Protein AF-A0AA85EXC4-F1 (afdb_monomer)

Solvent-accessible surface area (backbone atoms only — not comparable to full-atom values): 4809 Å² total; per-residue (Å²): 133,75,59,71,67,42,50,74,68,60,69,65,67,63,54,81,88,43,90,44,40,62,35,53,53,47,34,54,58,38,22,71,74,47,81,61,39,59,80,82,30,47,67,42,47,50,53,30,51,55,38,38,64,74,42,66,88,55,94,46,81,89,44,70,66,43,68,62,53,52,56,51,54,59,50,59,66,68,72,114

Foldseek 3Di:
DDDVVVVVVPVPCCPVPQPLSVLVVVQVVQCVVVVNPSVSCVVSVVVSVVSCVVVVVDDDPSNPVVVVVVVVVVVVVVPD

Nearest PDB structures (foldseek):
  1ei0-assembly1_A  TM=9.768E-01  e=8.139E-01  unclassified
  1hp8-assembly1_A  TM=7.902E-01  e=8.662E-01  Homo sapiens

S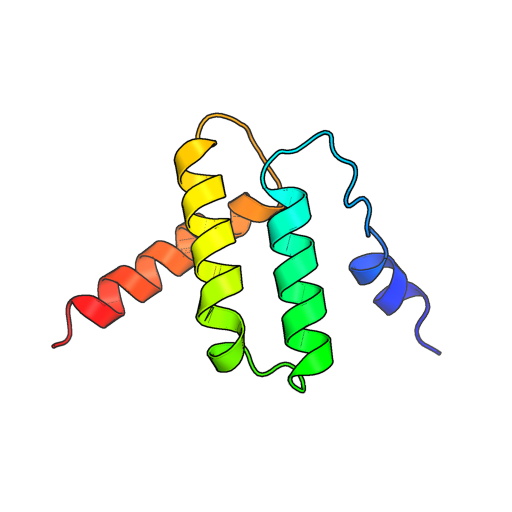tructure (mmCIF, N/CA/C/O backbone):
data_AF-A0AA85EXC4-F1
#
_entry.id   AF-A0AA85EXC4-F1
#
loop_
_atom_site.group_PDB
_atom_site.id
_atom_site.type_symbol
_atom_site.label_atom_id
_atom_site.label_alt_id
_atom_site.label_comp_id
_atom_site.label_asym_id
_atom_site.label_entity_id
_atom_site.label_seq_id
_atom_site.pdbx_PDB_ins_code
_atom_site.Cartn_x
_atom_site.Cartn_y
_atom_site.Cartn_z
_atom_site.occupancy
_atom_site.B_iso_or_equiv
_atom_site.auth_seq_id
_atom_site.auth_comp_id
_atom_site.auth_asym_id
_atom_site.auth_atom_id
_atom_site.pdbx_PDB_model_num
ATOM 1 N N . MET A 1 1 ? -20.367 -15.047 -10.711 1.00 38.84 1 MET A N 1
ATOM 2 C CA . MET A 1 1 ? -19.409 -15.582 -9.725 1.00 38.84 1 MET A CA 1
ATOM 3 C C . MET A 1 1 ? -18.045 -15.013 -10.100 1.00 38.84 1 MET A C 1
ATOM 5 O O . MET A 1 1 ? -17.400 -15.537 -10.984 1.00 38.84 1 MET A O 1
ATOM 9 N N . THR A 1 2 ? -17.760 -13.810 -9.588 1.00 42.12 2 THR A N 1
ATOM 10 C CA . THR A 1 2 ? -16.426 -13.230 -9.309 1.00 42.12 2 THR A CA 1
ATOM 11 C C . THR A 1 2 ? -15.228 -13.553 -10.224 1.00 42.12 2 THR A C 1
ATOM 13 O O . THR A 1 2 ? -14.196 -13.949 -9.700 1.00 42.12 2 THR A O 1
ATOM 16 N N . ASP A 1 3 ? -15.301 -13.317 -11.537 1.00 42.25 3 ASP A N 1
ATOM 17 C CA . ASP A 1 3 ? -14.118 -13.469 -12.416 1.00 42.25 3 ASP A CA 1
ATOM 18 C C . ASP A 1 3 ? -13.476 -12.117 -12.806 1.00 42.25 3 ASP A C 1
ATOM 20 O O . ASP A 1 3 ? -12.262 -11.971 -12.749 1.00 42.25 3 ASP A O 1
ATOM 24 N N . GLU A 1 4 ? -14.258 -11.051 -13.037 1.00 43.41 4 GLU A N 1
ATOM 25 C CA . GLU A 1 4 ? -13.700 -9.696 -13.265 1.00 43.41 4 GLU A CA 1
ATOM 26 C C . GLU A 1 4 ? -13.208 -9.008 -11.984 1.00 43.41 4 GLU A C 1
ATOM 28 O O . GLU A 1 4 ? -12.244 -8.244 -12.008 1.00 43.41 4 GLU A O 1
ATOM 33 N N . PHE A 1 5 ? -13.824 -9.310 -10.838 1.00 44.31 5 PHE A N 1
ATOM 34 C CA . PHE A 1 5 ? -13.341 -8.807 -9.549 1.00 44.31 5 PHE A CA 1
ATOM 35 C C . PHE A 1 5 ? -12.016 -9.478 -9.167 1.00 44.31 5 PHE A C 1
ATOM 37 O O . PHE A 1 5 ? -11.154 -8.840 -8.578 1.00 44.31 5 PHE A O 1
ATOM 44 N N . LEU A 1 6 ? -11.814 -10.742 -9.555 1.00 43.16 6 LEU A N 1
ATOM 45 C CA . LEU A 1 6 ? -10.528 -11.413 -9.397 1.00 43.16 6 LEU A CA 1
ATOM 46 C C . LEU A 1 6 ? -9.512 -10.978 -10.449 1.00 43.16 6 LEU A C 1
ATOM 48 O O . LEU A 1 6 ? -8.337 -11.052 -10.149 1.00 43.16 6 LEU A O 1
ATOM 52 N N . PHE A 1 7 ? -9.894 -10.461 -11.616 1.00 43.78 7 PHE A N 1
ATOM 53 C CA . PHE A 1 7 ? -8.917 -9.951 -12.585 1.00 43.78 7 PHE A CA 1
ATOM 54 C C . PHE A 1 7 ? -8.194 -8.689 -12.080 1.00 43.78 7 PHE A C 1
ATOM 56 O O . PHE A 1 7 ? -6.980 -8.573 -12.222 1.00 43.78 7 PHE A O 1
ATOM 63 N N . PHE A 1 8 ? -8.898 -7.792 -11.377 1.00 40.19 8 PHE A N 1
ATOM 64 C CA . PHE A 1 8 ? -8.273 -6.602 -10.778 1.00 40.19 8 PHE A CA 1
ATOM 65 C C . PHE A 1 8 ? -7.383 -6.926 -9.562 1.00 40.19 8 PHE A C 1
ATOM 67 O O . PHE A 1 8 ? -6.410 -6.222 -9.302 1.00 40.19 8 PHE A O 1
ATOM 74 N N . PHE A 1 9 ? -7.686 -8.007 -8.830 1.00 41.78 9 PHE A N 1
ATOM 75 C CA . PHE A 1 9 ? -6.876 -8.487 -7.696 1.00 41.78 9 PHE A CA 1
ATOM 76 C C . PHE A 1 9 ? -5.828 -9.555 -8.090 1.00 41.78 9 PHE A C 1
ATOM 78 O O . PHE A 1 9 ? -4.870 -9.784 -7.351 1.00 41.78 9 PHE A O 1
ATOM 85 N N . SER A 1 10 ? -5.973 -10.184 -9.262 1.00 41.59 10 SER A N 1
ATOM 86 C CA . SER A 1 10 ? -5.085 -11.208 -9.832 1.00 41.59 10 SER A CA 1
ATOM 87 C C . SER A 1 10 ? -4.162 -10.667 -10.925 1.00 41.59 10 SER A C 1
ATOM 89 O O . SER A 1 10 ? -3.414 -11.453 -11.507 1.00 41.59 10 SER A O 1
ATOM 91 N N . ASP A 1 11 ? -4.035 -9.347 -11.097 1.00 46.62 11 ASP A N 1
ATOM 92 C CA . ASP A 1 11 ? -2.765 -8.764 -11.564 1.00 46.62 11 ASP A CA 1
ATOM 93 C C . ASP A 1 11 ? -1.729 -8.764 -10.417 1.00 46.62 11 ASP A C 1
ATOM 95 O O . ASP A 1 11 ? -1.021 -7.804 -10.106 1.00 46.62 11 ASP A O 1
ATOM 99 N N . SER A 1 12 ? -1.638 -9.941 -9.787 1.00 49.44 12 SER A N 1
ATOM 100 C CA . SER A 1 12 ? -0.565 -10.469 -8.957 1.00 49.44 12 SER A CA 1
ATOM 101 C C . SER A 1 12 ? 0.707 -10.659 -9.773 1.00 49.44 12 SER A C 1
ATOM 103 O O . SER A 1 12 ? 1.493 -11.574 -9.522 1.00 49.44 12 SER A O 1
ATOM 105 N N . THR A 1 13 ? 0.995 -9.759 -10.708 1.00 45.06 13 THR A N 1
ATOM 106 C CA . THR A 1 13 ? 2.353 -9.610 -11.182 1.00 45.06 13 THR A CA 1
ATOM 107 C C . THR A 1 13 ? 3.177 -9.020 -10.046 1.00 45.06 13 THR A C 1
ATOM 109 O O . THR A 1 13 ? 3.801 -8.000 -10.242 1.00 45.06 13 THR A O 1
ATOM 112 N N . CYS A 1 14 ? 3.327 -9.658 -8.877 1.00 49.16 14 CYS A N 1
ATOM 113 C CA . CYS A 1 14 ? 4.471 -9.434 -7.979 1.00 49.16 14 CYS A CA 1
ATOM 114 C C . CYS A 1 14 ? 5.800 -9.811 -8.695 1.00 49.16 14 CYS A C 1
ATOM 116 O O . CYS A 1 14 ? 6.715 -10.342 -8.077 1.00 49.16 14 CYS A O 1
ATOM 118 N N . SER A 1 15 ? 5.888 -9.601 -10.015 1.00 47.72 15 SER A N 1
ATOM 119 C C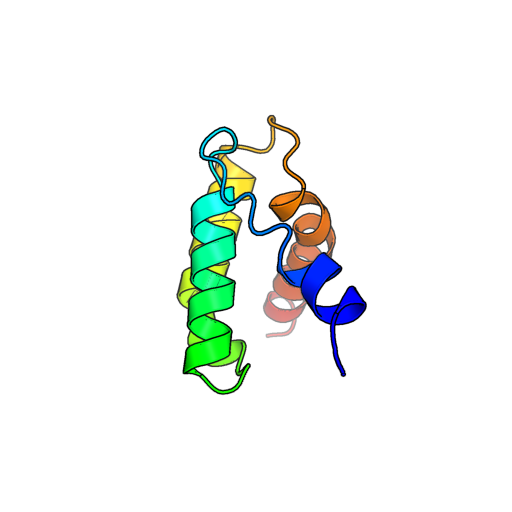A . SER A 1 15 ? 7.057 -9.620 -10.858 1.00 47.72 15 SER A CA 1
ATOM 120 C C . SER A 1 15 ? 8.098 -8.718 -10.226 1.00 47.72 15 SER A C 1
ATOM 122 O O . SER A 1 15 ? 7.852 -7.551 -9.905 1.00 47.72 15 SER A O 1
ATOM 124 N N . MET A 1 16 ? 9.253 -9.333 -10.017 1.00 51.19 16 MET A N 1
ATOM 125 C CA . MET A 1 16 ? 10.397 -8.856 -9.247 1.00 51.19 16 MET A CA 1
ATOM 126 C C . MET A 1 16 ? 11.106 -7.643 -9.866 1.00 51.19 16 MET A C 1
ATOM 128 O O . MET A 1 16 ? 12.131 -7.212 -9.347 1.00 51.19 16 MET A O 1
ATOM 132 N N . ASP A 1 17 ? 10.573 -7.077 -10.948 1.00 64.44 17 ASP A N 1
ATOM 133 C CA . ASP A 1 17 ? 11.193 -5.972 -11.680 1.00 64.44 17 ASP A CA 1
ATOM 134 C C . ASP A 1 17 ? 11.074 -4.627 -10.944 1.00 64.44 17 ASP A C 1
ATOM 136 O O . ASP A 1 17 ? 11.831 -3.698 -11.221 1.00 64.44 17 ASP A O 1
ATOM 140 N N . LEU A 1 18 ? 10.149 -4.512 -9.978 1.00 73.44 18 LEU A N 1
ATOM 141 C CA . LEU A 1 18 ? 9.957 -3.303 -9.172 1.00 73.44 18 LEU A CA 1
ATOM 142 C C . LEU A 1 18 ? 10.263 -3.563 -7.688 1.00 73.44 18 LEU A C 1
ATOM 144 O O . LEU A 1 18 ? 9.663 -4.455 -7.081 1.00 73.44 18 LEU A O 1
ATOM 148 N N .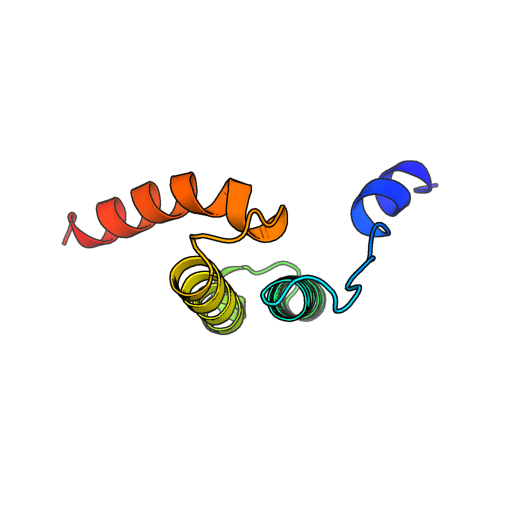 PRO A 1 19 ? 11.133 -2.755 -7.055 1.00 80.81 19 PRO A N 1
ATOM 149 C CA . PRO A 1 19 ? 11.682 -3.071 -5.738 1.00 80.81 19 PRO A CA 1
ATOM 150 C C . PRO A 1 19 ? 10.651 -3.020 -4.600 1.00 80.81 19 PRO A C 1
ATOM 152 O O . PRO A 1 19 ? 10.836 -3.706 -3.595 1.00 80.81 19 PRO A O 1
ATOM 155 N N . CYS A 1 20 ? 9.552 -2.264 -4.737 1.00 84.88 20 CYS A N 1
ATOM 156 C CA . CYS A 1 20 ? 8.532 -2.144 -3.683 1.00 84.88 20 CYS A CA 1
ATOM 157 C C . CYS A 1 20 ? 7.317 -3.054 -3.873 1.00 84.88 20 CYS A C 1
ATOM 159 O O . CYS A 1 20 ? 6.523 -3.235 -2.949 1.00 84.88 20 CYS A O 1
ATOM 161 N N . LYS A 1 21 ? 7.203 -3.717 -5.026 1.00 80.00 21 LYS A N 1
ATOM 162 C CA . LYS A 1 21 ? 6.120 -4.660 -5.311 1.00 80.00 21 LYS A CA 1
ATOM 163 C C . LYS A 1 21 ? 6.013 -5.831 -4.318 1.00 80.00 21 LYS A C 1
ATOM 165 O O . LYS A 1 21 ? 4.901 -6.088 -3.854 1.00 80.00 21 LYS A O 1
ATOM 170 N N . PRO A 1 22 ? 7.105 -6.502 -3.886 1.00 84.12 22 PRO A N 1
ATOM 171 C CA . PRO A 1 22 ? 6.995 -7.586 -2.902 1.00 84.12 22 PRO A CA 1
ATOM 172 C C . PRO A 1 22 ? 6.470 -7.119 -1.536 1.00 84.12 22 PRO A C 1
ATOM 174 O O . PRO A 1 22 ? 5.860 -7.904 -0.810 1.00 84.12 22 PRO A O 1
ATOM 177 N N . LEU A 1 23 ? 6.670 -5.848 -1.173 1.00 86.12 23 LEU A N 1
ATOM 178 C CA . LEU A 1 23 ? 6.139 -5.279 0.069 1.00 86.12 23 LEU A CA 1
ATOM 179 C C . LEU A 1 23 ? 4.632 -5.032 -0.034 1.00 86.12 23 LEU A C 1
ATOM 181 O O . LEU A 1 23 ? 3.899 -5.367 0.894 1.00 86.12 23 LEU A O 1
ATOM 185 N N . ALA A 1 24 ? 4.152 -4.563 -1.187 1.00 83.81 24 ALA A N 1
ATOM 186 C CA . ALA A 1 24 ? 2.720 -4.425 -1.443 1.00 83.81 24 ALA A CA 1
ATOM 187 C C . ALA A 1 24 ? 1.998 -5.784 -1.349 1.00 83.81 24 ALA A C 1
ATOM 189 O O . ALA A 1 24 ? 0.946 -5.896 -0.719 1.00 83.81 24 ALA A O 1
ATOM 190 N N . CYS A 1 25 ? 2.609 -6.851 -1.875 1.00 84.12 25 CYS A N 1
ATOM 191 C CA . CYS A 1 25 ? 2.052 -8.204 -1.783 1.00 84.12 25 CYS A CA 1
ATOM 192 C C . CYS A 1 25 ? 2.037 -8.743 -0.334 1.00 84.12 25 CYS A C 1
ATOM 194 O O . CYS A 1 25 ? 1.119 -9.473 0.056 1.00 84.12 25 CYS A O 1
ATOM 196 N N . LYS A 1 26 ? 2.998 -8.336 0.511 1.00 86.31 26 LYS A N 1
ATOM 197 C CA . LYS A 1 26 ? 2.969 -8.638 1.955 1.00 86.31 26 LYS A CA 1
ATOM 198 C C . LYS A 1 26 ? 1.807 -7.953 2.672 1.00 86.31 26 LYS A C 1
ATOM 200 O O . LYS A 1 26 ? 1.217 -8.581 3.548 1.00 86.31 26 LYS A O 1
ATOM 205 N N . ILE A 1 27 ? 1.453 -6.724 2.293 1.00 86.12 27 ILE A N 1
ATOM 206 C CA . ILE A 1 27 ? 0.285 -6.023 2.849 1.00 86.12 27 ILE A CA 1
ATOM 207 C C . ILE A 1 27 ? -0.994 -6.769 2.477 1.00 86.12 27 ILE A C 1
ATOM 209 O O . ILE A 1 27 ? -1.777 -7.078 3.366 1.00 86.12 27 ILE A O 1
ATOM 213 N N . GLN A 1 28 ? -1.167 -7.154 1.209 1.00 82.88 28 GLN A N 1
ATOM 214 C CA . GLN A 1 28 ? -2.324 -7.955 0.781 1.00 82.88 28 GLN A CA 1
ATOM 215 C C . GLN A 1 28 ? -2.437 -9.264 1.575 1.00 82.88 28 GLN A C 1
ATOM 217 O O . GLN A 1 28 ? -3.489 -9.587 2.122 1.00 82.88 28 GLN A O 1
ATOM 222 N N . SER A 1 29 ? -1.318 -9.969 1.750 1.00 87.25 29 SER A N 1
ATOM 223 C CA . SER A 1 29 ? -1.271 -11.187 2.570 1.00 87.25 29 SER A CA 1
ATOM 224 C C . SER A 1 29 ? -1.556 -10.924 4.054 1.00 87.25 29 SER A C 1
ATOM 226 O O . SER A 1 29 ? -2.044 -11.801 4.765 1.00 87.25 29 SER A O 1
ATOM 228 N N . CYS A 1 30 ? -1.196 -9.748 4.566 1.00 87.88 30 CYS A N 1
ATOM 229 C CA . CYS A 1 30 ? -1.510 -9.344 5.929 1.00 87.88 30 CYS A CA 1
ATOM 230 C C . CYS A 1 30 ? -3.005 -9.054 6.083 1.00 87.88 30 CYS A C 1
ATOM 232 O O . CYS A 1 30 ? -3.612 -9.573 7.014 1.00 87.88 30 CYS A O 1
ATOM 234 N N . LEU A 1 31 ? -3.602 -8.313 5.149 1.00 86.50 31 LEU A N 1
ATOM 235 C CA . LEU A 1 31 ? -5.023 -7.976 5.161 1.00 86.50 31 LEU A CA 1
ATOM 236 C C . LEU A 1 31 ? -5.884 -9.236 5.108 1.00 86.50 31 LEU A C 1
ATOM 238 O O . LEU A 1 31 ? -6.729 -9.419 5.974 1.00 86.50 31 LEU A O 1
ATOM 242 N N . ILE A 1 32 ? -5.602 -10.157 4.182 1.00 88.94 32 ILE A N 1
ATOM 243 C CA . ILE A 1 32 ? -6.341 -11.427 4.069 1.00 88.94 32 ILE A CA 1
ATOM 244 C C . ILE A 1 32 ? -6.286 -12.229 5.379 1.00 88.94 32 ILE A C 1
ATOM 246 O O . ILE A 1 32 ? -7.273 -12.839 5.774 1.00 88.94 32 ILE A O 1
ATOM 250 N N . ARG A 1 33 ? -5.144 -12.223 6.078 1.00 91.31 33 ARG A N 1
ATOM 251 C CA . ARG A 1 33 ? -4.973 -12.950 7.350 1.00 91.31 33 ARG A CA 1
ATOM 252 C C . ARG A 1 33 ? -5.583 -12.252 8.563 1.00 91.31 33 ARG A C 1
ATOM 254 O O . ARG A 1 33 ? -5.718 -12.891 9.599 1.00 91.31 33 ARG A O 1
ATOM 261 N N . ASN A 1 34 ? -5.886 -10.964 8.460 1.00 88.06 34 ASN A N 1
ATOM 262 C CA . ASN A 1 34 ? -6.387 -10.142 9.557 1.00 88.06 34 ASN A CA 1
ATOM 263 C C . ASN A 1 34 ? -7.799 -9.616 9.269 1.00 88.06 34 ASN A C 1
ATOM 265 O O . ASN A 1 34 ? -8.134 -8.530 9.727 1.00 88.06 34 ASN A O 1
ATOM 269 N N . ASP A 1 35 ? -8.602 -10.337 8.481 1.00 89.81 35 ASP A N 1
ATOM 270 C CA . ASP A 1 35 ? -9.979 -9.940 8.144 1.00 89.81 35 ASP A CA 1
ATOM 271 C C . ASP A 1 35 ? -10.075 -8.515 7.567 1.00 89.81 35 ASP A C 1
ATOM 273 O O . ASP A 1 35 ? -11.012 -7.767 7.832 1.00 89.81 35 ASP A O 1
ATOM 277 N N . PHE A 1 36 ? -9.080 -8.133 6.763 1.00 84.81 36 PHE A N 1
ATOM 278 C CA . PHE A 1 36 ? -8.929 -6.810 6.152 1.00 84.81 36 PHE A CA 1
ATOM 279 C C . PHE A 1 36 ? -8.738 -5.654 7.154 1.00 84.81 36 PHE A C 1
ATOM 281 O O . PHE A 1 36 ? -8.877 -4.486 6.790 1.00 84.81 36 PHE A O 1
ATOM 288 N N . ASP A 1 37 ? -8.337 -5.953 8.393 1.00 83.44 37 ASP A N 1
ATOM 289 C CA . ASP A 1 37 ? -7.966 -4.954 9.396 1.00 83.44 37 ASP A CA 1
ATOM 290 C C . ASP A 1 37 ? -6.595 -4.332 9.081 1.00 83.44 37 ASP A C 1
ATOM 292 O O . ASP A 1 37 ? -5.525 -4.873 9.383 1.00 83.44 37 ASP A O 1
ATOM 296 N N . VAL A 1 38 ? -6.638 -3.146 8.475 1.00 78.12 38 VAL A N 1
ATOM 297 C CA . VAL A 1 38 ? -5.461 -2.360 8.079 1.00 78.12 38 VAL A CA 1
ATOM 298 C C . VAL A 1 38 ? -4.598 -1.973 9.285 1.00 78.12 38 VAL A C 1
ATOM 300 O O . VAL A 1 38 ? -3.373 -1.906 9.162 1.00 78.12 38 VAL A O 1
ATOM 303 N N . THR A 1 39 ? -5.194 -1.775 10.466 1.00 86.12 39 THR A N 1
ATOM 304 C CA . THR A 1 39 ? -4.465 -1.330 11.668 1.00 86.12 39 THR A CA 1
ATOM 305 C C . THR A 1 39 ? -3.444 -2.369 12.133 1.00 86.12 39 THR A C 1
ATOM 307 O O . THR A 1 39 ? -2.357 -2.026 12.608 1.00 86.12 39 THR A O 1
ATOM 310 N N . ARG A 1 40 ? -3.732 -3.652 11.894 1.00 85.44 40 ARG A N 1
ATOM 311 C CA . ARG A 1 40 ? -2.836 -4.777 12.198 1.00 85.44 40 ARG A CA 1
ATOM 312 C C . ARG A 1 40 ? -1.694 -4.929 11.201 1.00 85.44 40 ARG A C 1
ATOM 314 O O . ARG A 1 40 ? -0.689 -5.557 11.521 1.00 85.44 40 ARG A O 1
ATOM 321 N N . CYS A 1 41 ? -1.825 -4.322 10.025 1.00 87.88 41 CYS A N 1
ATOM 322 C CA . CYS A 1 41 ? -0.847 -4.368 8.941 1.00 87.88 41 CYS A CA 1
ATOM 323 C C . CYS A 1 41 ? 0.016 -3.105 8.856 1.00 87.88 41 CYS A C 1
ATOM 325 O O . CYS A 1 41 ? 0.749 -2.918 7.884 1.00 87.88 41 CYS A O 1
ATOM 327 N N . THR A 1 42 ? -0.039 -2.246 9.880 1.00 86.00 42 THR A N 1
ATOM 328 C CA . THR A 1 42 ? 0.720 -0.988 9.950 1.00 86.00 42 THR A CA 1
ATOM 329 C C . THR A 1 42 ? 2.211 -1.198 9.684 1.00 86.00 42 THR A C 1
ATOM 331 O O . THR A 1 42 ? 2.833 -0.397 8.999 1.00 86.00 42 THR A O 1
ATOM 334 N N . ARG A 1 43 ? 2.802 -2.304 10.151 1.00 87.69 43 ARG A N 1
ATOM 335 C CA . ARG A 1 43 ? 4.231 -2.587 9.951 1.00 87.69 43 ARG A CA 1
ATOM 336 C C . ARG A 1 43 ? 4.579 -2.853 8.483 1.00 87.69 43 ARG A C 1
ATOM 338 O O . ARG A 1 43 ? 5.571 -2.335 7.967 1.00 87.69 43 ARG A O 1
ATOM 345 N N . GLU A 1 44 ? 3.786 -3.682 7.815 1.00 88.50 44 GLU A N 1
ATOM 346 C CA . GLU A 1 44 ? 3.940 -4.013 6.399 1.00 88.50 44 GLU A CA 1
ATOM 347 C C . GLU A 1 44 ? 3.695 -2.773 5.534 1.00 88.50 44 GLU A C 1
ATOM 349 O O . GLU A 1 44 ? 4.425 -2.546 4.568 1.00 88.50 44 GLU A O 1
ATOM 354 N N . ILE A 1 45 ? 2.729 -1.943 5.937 1.00 84.31 45 ILE A N 1
ATOM 355 C CA . ILE A 1 45 ? 2.448 -0.642 5.334 1.00 84.31 45 ILE A CA 1
ATOM 356 C C . ILE A 1 45 ? 3.672 0.260 5.451 1.00 84.31 45 ILE A C 1
ATOM 358 O O . ILE A 1 45 ? 4.204 0.638 4.414 1.00 84.31 45 ILE A O 1
ATOM 362 N N . THR A 1 46 ? 4.193 0.510 6.658 1.00 86.69 46 THR A N 1
ATOM 363 C CA . THR A 1 46 ? 5.408 1.317 6.883 1.00 86.69 46 THR A CA 1
ATOM 364 C C . THR A 1 46 ? 6.582 0.842 6.035 1.00 86.69 46 THR A C 1
ATOM 366 O O . THR A 1 46 ? 7.259 1.653 5.407 1.00 86.69 46 THR A O 1
ATOM 369 N N . SER A 1 47 ? 6.772 -0.474 5.927 1.00 88.25 47 SER A N 1
ATOM 370 C CA . SER A 1 47 ? 7.833 -1.048 5.091 1.00 88.25 47 SER A CA 1
ATOM 371 C C . SER A 1 47 ? 7.674 -0.658 3.614 1.00 88.25 47 SER A C 1
ATOM 373 O O . SER A 1 47 ? 8.657 -0.334 2.945 1.00 88.25 47 SER A O 1
ATOM 375 N N . LEU A 1 48 ? 6.441 -0.665 3.089 1.00 85.69 48 LEU A N 1
ATOM 376 C CA . LEU A 1 48 ? 6.155 -0.208 1.728 1.00 85.69 48 LEU A CA 1
ATOM 377 C C . LEU A 1 48 ? 6.446 1.291 1.566 1.00 85.69 48 LEU A C 1
ATOM 379 O O . LEU A 1 48 ? 7.047 1.668 0.560 1.00 85.69 48 LEU A O 1
ATOM 383 N N . ILE A 1 49 ? 6.100 2.123 2.557 1.00 84.19 49 ILE A N 1
ATOM 384 C CA . ILE A 1 49 ? 6.401 3.569 2.553 1.00 84.19 49 ILE A CA 1
ATOM 385 C C . ILE A 1 49 ? 7.892 3.807 2.404 1.00 84.19 49 ILE A C 1
ATOM 387 O O . ILE A 1 49 ? 8.322 4.561 1.534 1.00 84.19 49 ILE A O 1
ATOM 391 N N . GLU A 1 50 ? 8.681 3.170 3.264 1.00 86.94 50 GLU A N 1
ATOM 392 C CA . GLU A 1 50 ? 10.131 3.325 3.287 1.00 86.94 50 GLU A CA 1
ATOM 393 C C . GLU A 1 50 ? 10.734 2.916 1.946 1.00 86.94 50 GLU A C 1
ATOM 395 O O . GLU A 1 50 ? 11.632 3.581 1.425 1.00 86.94 50 GLU A O 1
ATOM 400 N N . CYS A 1 51 ? 10.193 1.863 1.333 1.00 88.38 51 CYS A N 1
ATOM 401 C CA . CYS A 1 51 ? 10.597 1.472 -0.003 1.00 88.38 51 CYS A CA 1
ATOM 402 C C . CYS A 1 51 ? 10.243 2.535 -1.049 1.00 88.38 51 CYS A C 1
ATOM 404 O O . CYS A 1 51 ? 11.112 2.930 -1.828 1.00 88.38 51 CYS A O 1
ATOM 406 N N . CYS A 1 52 ? 9.010 3.044 -1.055 1.00 85.50 52 CYS A N 1
ATOM 407 C CA . CYS A 1 52 ? 8.596 4.090 -1.989 1.00 85.50 52 CYS A CA 1
ATOM 408 C C . CYS A 1 52 ? 9.429 5.371 -1.816 1.00 85.50 52 CYS A C 1
ATOM 410 O O . CYS A 1 52 ? 9.822 5.987 -2.803 1.00 85.50 52 CYS A O 1
ATOM 412 N N . GLN A 1 53 ? 9.795 5.735 -0.584 1.00 84.81 53 GLN A N 1
ATOM 413 C CA . GLN A 1 53 ? 10.693 6.859 -0.308 1.00 84.81 53 GLN A CA 1
ATOM 414 C C . GLN A 1 53 ? 12.110 6.604 -0.835 1.00 84.81 53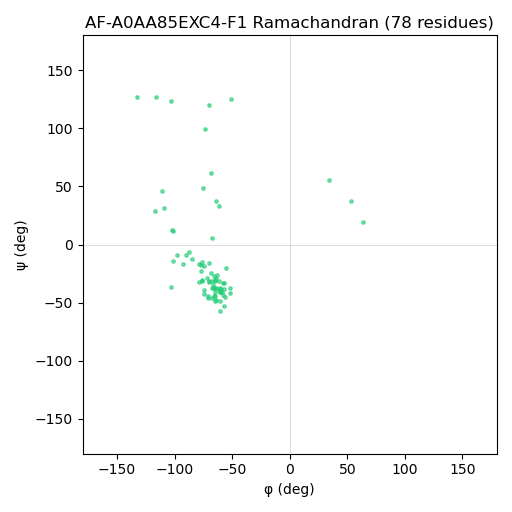 GLN A C 1
ATOM 416 O O . GLN A 1 53 ? 12.702 7.475 -1.480 1.00 84.81 53 GLN A O 1
ATOM 421 N N . LYS A 1 54 ? 12.646 5.400 -0.608 1.00 87.62 54 LYS A N 1
ATOM 422 C CA . LYS A 1 54 ? 13.974 4.991 -1.084 1.00 87.62 54 LYS A CA 1
ATOM 423 C C . LYS A 1 54 ? 14.060 4.986 -2.611 1.00 87.62 54 LYS A C 1
ATOM 425 O O . LYS A 1 54 ? 15.070 5.401 -3.177 1.00 87.62 54 LYS A O 1
ATOM 430 N N . PHE A 1 55 ? 12.990 4.567 -3.279 1.00 86.25 55 PHE A N 1
ATOM 431 C CA . PHE A 1 55 ? 12.908 4.461 -4.734 1.00 86.25 55 PHE A CA 1
ATOM 432 C C . PHE A 1 55 ? 11.998 5.519 -5.365 1.00 86.25 55 PHE A C 1
ATOM 434 O O . PHE A 1 55 ? 11.451 5.288 -6.437 1.00 86.25 55 PHE A O 1
ATOM 441 N N . ARG A 1 56 ? 11.906 6.713 -4.762 1.00 80.31 56 ARG A N 1
ATOM 442 C CA . ARG A 1 56 ? 11.081 7.840 -5.251 1.00 80.31 56 ARG A CA 1
ATOM 443 C C . ARG A 1 56 ? 11.354 8.275 -6.696 1.00 80.31 56 ARG A C 1
ATOM 445 O O . ARG A 1 56 ? 10.558 8.979 -7.297 1.00 80.31 56 ARG A O 1
ATOM 452 N N . HIS A 1 57 ? 12.522 7.922 -7.226 1.00 80.75 57 HIS A N 1
ATOM 453 C CA . HIS A 1 57 ? 12.967 8.244 -8.582 1.00 80.75 57 HIS A CA 1
ATOM 454 C C . HIS A 1 57 ? 12.561 7.174 -9.609 1.00 80.75 57 HIS A C 1
ATOM 456 O O . HIS A 1 57 ? 12.726 7.382 -10.807 1.00 80.75 57 HIS A O 1
ATOM 462 N N . ILE A 1 58 ? 12.045 6.032 -9.151 1.00 81.25 58 ILE A N 1
ATOM 463 C CA . ILE A 1 58 ? 11.539 4.948 -9.986 1.00 81.25 58 ILE A CA 1
ATOM 464 C C . ILE A 1 58 ? 10.020 5.033 -9.942 1.00 81.25 58 ILE A C 1
ATOM 466 O O . ILE A 1 58 ? 9.427 4.972 -8.868 1.00 81.25 58 ILE A O 1
ATOM 470 N N . LYS A 1 59 ? 9.377 5.156 -11.104 1.00 74.19 59 LYS A N 1
ATOM 471 C CA . LYS A 1 59 ? 7.917 5.129 -11.175 1.00 74.19 59 LYS A CA 1
ATOM 472 C C . LYS A 1 59 ? 7.425 3.710 -10.880 1.00 74.19 59 LYS A C 1
ATOM 474 O O . LYS A 1 59 ? 7.793 2.776 -11.588 1.00 74.19 59 LYS A O 1
ATOM 479 N N . GLN A 1 60 ? 6.620 3.550 -9.830 1.00 75.50 60 GLN A N 1
ATOM 480 C CA . GLN A 1 60 ? 6.066 2.257 -9.421 1.00 75.50 60 GLN A CA 1
ATOM 481 C C . GLN A 1 60 ? 4.567 2.403 -9.150 1.00 75.50 60 GLN A C 1
ATOM 483 O O . GLN A 1 60 ? 4.210 3.212 -8.292 1.00 75.50 60 GLN A O 1
ATOM 488 N N . PRO A 1 61 ? 3.698 1.580 -9.763 1.00 76.50 61 PRO A N 1
ATOM 489 C CA . PRO A 1 61 ? 2.249 1.674 -9.568 1.00 76.50 61 PRO A CA 1
ATOM 490 C C . PRO A 1 61 ? 1.816 1.555 -8.100 1.00 76.50 61 PRO A C 1
ATOM 492 O O . PRO A 1 61 ? 0.880 2.217 -7.668 1.00 76.50 61 PRO A O 1
ATOM 495 N N . CYS A 1 62 ? 2.531 0.758 -7.295 1.00 76.00 62 CYS A N 1
ATOM 496 C CA . CYS A 1 62 ? 2.244 0.591 -5.866 1.00 76.00 62 CYS A CA 1
ATOM 497 C C . CYS A 1 62 ? 2.566 1.828 -5.011 1.00 76.00 62 CYS A C 1
ATOM 499 O O . CYS A 1 62 ? 2.122 1.900 -3.870 1.00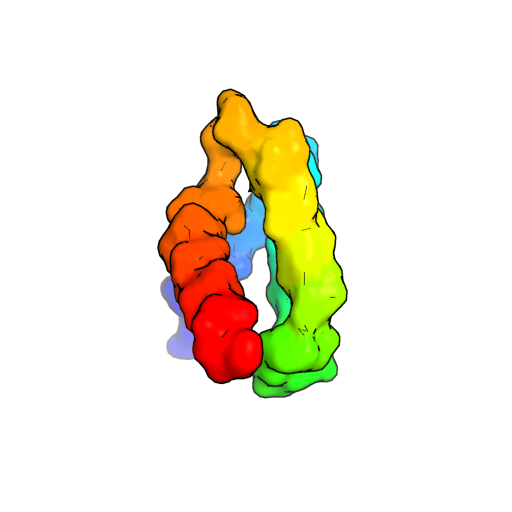 76.00 62 CYS A O 1
ATOM 501 N N . CYS A 1 63 ? 3.343 2.775 -5.541 1.00 77.38 63 CYS A N 1
ATOM 502 C CA . CYS A 1 63 ? 3.723 4.007 -4.854 1.00 77.38 63 CYS A CA 1
ATOM 503 C C . CYS A 1 63 ? 2.905 5.221 -5.324 1.00 77.38 63 CYS A C 1
ATOM 505 O O . CYS A 1 63 ? 2.892 6.230 -4.630 1.00 77.38 63 CYS A O 1
ATOM 507 N N . GLU A 1 64 ? 2.184 5.124 -6.450 1.00 71.88 64 GLU A N 1
ATOM 508 C CA . GLU A 1 64 ? 1.409 6.240 -7.028 1.00 71.88 64 GLU A CA 1
ATOM 509 C C . GLU A 1 64 ? 0.233 6.682 -6.136 1.00 71.88 64 GLU A C 1
ATOM 511 O O . GLU A 1 64 ? -0.147 7.848 -6.148 1.00 71.88 64 GLU A O 1
ATOM 516 N N . GLY A 1 65 ? -0.313 5.782 -5.311 1.00 65.25 65 GLY A N 1
ATOM 517 C CA . GLY A 1 65 ? -1.354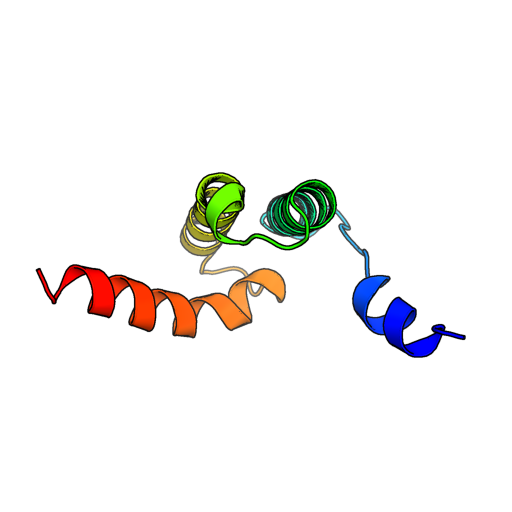 6.121 -4.331 1.00 65.25 65 GLY A CA 1
ATOM 518 C C . GLY A 1 65 ? -0.825 6.660 -2.997 1.00 65.25 65 GLY A C 1
ATOM 519 O O . GLY A 1 65 ? -1.602 7.179 -2.196 1.00 65.25 65 GLY A O 1
ATOM 520 N N . TRP A 1 66 ? 0.481 6.535 -2.733 1.00 61.84 66 TRP A N 1
ATOM 521 C CA . TRP A 1 66 ? 1.047 6.820 -1.413 1.00 61.84 66 TRP A CA 1
ATOM 522 C C . TRP A 1 66 ? 1.178 8.321 -1.122 1.00 61.84 66 TRP A C 1
ATOM 524 O O . TRP A 1 66 ? 1.036 8.742 0.029 1.00 61.84 66 TRP A O 1
ATOM 534 N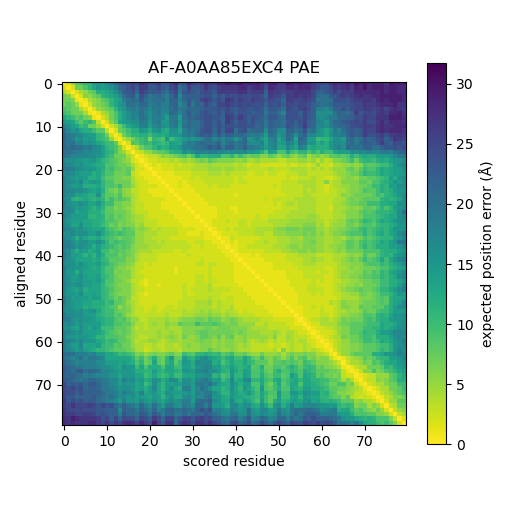 N . ASP A 1 67 ? 1.411 9.141 -2.151 1.00 59.84 67 ASP A N 1
ATOM 535 C CA . ASP A 1 67 ? 1.634 10.584 -1.989 1.00 59.84 67 ASP A CA 1
ATOM 536 C C . ASP A 1 67 ? 0.453 11.289 -1.297 1.00 59.84 67 ASP A C 1
ATOM 538 O O . ASP A 1 67 ? 0.658 12.190 -0.481 1.00 59.84 67 ASP A O 1
ATOM 542 N N . ASN A 1 68 ? -0.775 10.813 -1.530 1.00 59.16 68 ASN A N 1
ATOM 543 C CA . ASN A 1 68 ? -1.980 11.336 -0.882 1.00 59.16 68 ASN A CA 1
ATOM 544 C C . ASN A 1 68 ? -2.095 10.891 0.587 1.00 59.16 68 ASN A C 1
ATOM 546 O O . ASN A 1 68 ? -2.380 11.707 1.461 1.00 59.16 68 ASN A O 1
ATOM 550 N N . TYR A 1 69 ? -1.799 9.623 0.890 1.00 61.03 69 TYR A N 1
ATOM 551 C CA . TYR A 1 69 ? -1.897 9.085 2.253 1.00 61.03 69 TYR A CA 1
ATOM 552 C C . TYR A 1 69 ? -0.819 9.653 3.189 1.00 61.03 69 TYR A C 1
ATOM 554 O O . TYR A 1 69 ? -1.057 9.862 4.379 1.00 61.03 69 TYR A O 1
ATOM 562 N N . LYS A 1 70 ? 0.365 9.986 2.654 1.00 61.97 70 LYS A N 1
ATOM 563 C CA . LYS A 1 70 ? 1.396 10.710 3.409 1.00 61.97 70 LYS A CA 1
ATOM 564 C C . LYS A 1 70 ? 0.888 12.064 3.918 1.00 61.97 70 LYS A C 1
ATOM 566 O O . LYS A 1 70 ? 1.174 12.420 5.058 1.00 61.97 70 LYS A O 1
ATOM 571 N N . HIS A 1 71 ? 0.124 12.790 3.102 1.00 60.97 71 HIS A N 1
ATOM 572 C 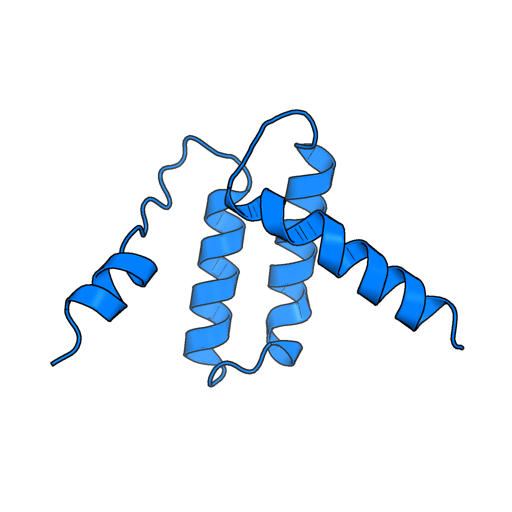CA . HIS A 1 71 ? -0.467 14.067 3.498 1.00 60.97 71 HIS A CA 1
ATOM 573 C C . HIS A 1 71 ? -1.476 13.892 4.648 1.00 60.97 71 HIS A C 1
ATOM 575 O O . HIS A 1 71 ? -1.520 14.708 5.566 1.00 60.97 71 HIS A O 1
ATOM 581 N N . GLU A 1 72 ? -2.248 12.805 4.638 1.00 59.19 72 GLU A N 1
ATOM 582 C CA . GLU A 1 72 ? -3.219 12.488 5.691 1.00 59.19 72 GLU A CA 1
ATOM 583 C C . GLU A 1 72 ? -2.541 12.076 7.008 1.00 59.19 72 GLU A C 1
ATOM 585 O O . GLU A 1 72 ? -2.905 12.595 8.064 1.00 59.19 72 GLU A O 1
ATOM 590 N N . LEU A 1 73 ? -1.509 11.225 6.965 1.00 59.34 73 LEU A N 1
ATOM 591 C CA . LEU A 1 73 ? -0.740 10.833 8.155 1.00 59.34 73 LEU A CA 1
ATOM 592 C C . LEU A 1 73 ? 0.030 12.008 8.781 1.00 59.34 73 LEU A C 1
ATOM 594 O O . LEU A 1 73 ? -0.004 12.187 10.000 1.00 59.34 73 LEU A O 1
ATOM 598 N N . ASP A 1 74 ? 0.688 12.836 7.960 1.00 59.97 74 ASP A N 1
ATOM 599 C CA . ASP A 1 74 ? 1.408 14.025 8.440 1.00 59.97 74 ASP A CA 1
ATOM 600 C C . ASP A 1 74 ? 0.435 15.050 9.069 1.00 59.97 74 ASP A C 1
ATOM 602 O O . ASP A 1 74 ? 0.814 15.785 9.983 1.00 59.97 74 ASP A O 1
ATOM 606 N N . ASN A 1 75 ? -0.830 15.088 8.631 1.00 60.56 75 ASN A N 1
ATOM 607 C CA . ASN A 1 75 ? -1.871 15.926 9.237 1.00 60.56 75 ASN A CA 1
ATOM 608 C C . ASN A 1 75 ? -2.443 15.331 10.537 1.00 60.56 75 ASN A C 1
ATOM 610 O O . ASN A 1 75 ? -2.756 16.089 11.458 1.00 60.56 75 ASN A O 1
ATOM 614 N N . GLN A 1 76 ? -2.521 14.001 10.668 1.00 57.59 76 GLN A N 1
ATOM 615 C CA . GLN A 1 76 ? -2.907 13.355 11.930 1.00 57.59 76 GLN A CA 1
ATOM 616 C C . GLN A 1 76 ? -1.857 13.559 13.034 1.00 57.59 76 GLN A C 1
ATOM 618 O O . GLN A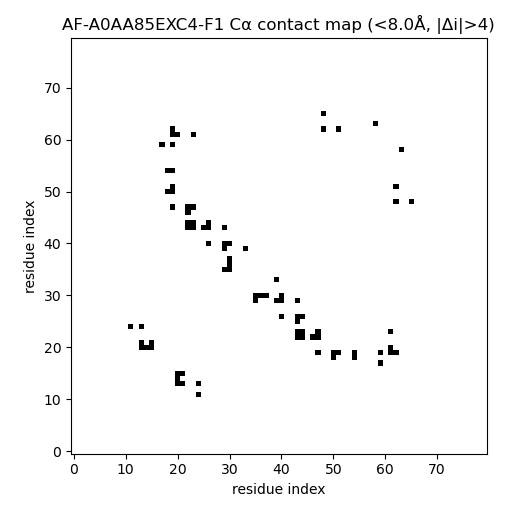 1 76 ? -2.220 13.769 14.187 1.00 57.59 76 GLN A O 1
ATOM 623 N N . MET A 1 77 ? -0.566 13.591 12.690 1.00 55.78 77 MET A N 1
ATOM 624 C CA . MET A 1 77 ? 0.515 13.880 13.646 1.00 55.78 77 MET A CA 1
ATOM 625 C C . MET A 1 77 ? 0.657 15.366 14.020 1.00 55.78 77 MET A C 1
ATOM 627 O O . MET A 1 77 ? 1.315 15.671 15.009 1.00 55.78 77 MET A O 1
ATOM 631 N N . LYS A 1 78 ? 0.050 16.294 13.267 1.00 55.19 78 LYS A N 1
ATOM 632 C CA . LYS A 1 78 ? 0.020 17.735 13.600 1.00 55.19 78 LYS A CA 1
ATOM 633 C C . LYS A 1 78 ? -1.140 18.140 14.516 1.00 55.19 78 LYS A C 1
ATOM 635 O O . LYS A 1 78 ? -1.188 19.291 14.937 1.00 55.19 78 LYS A O 1
ATOM 640 N N . THR A 1 79 ? -2.061 17.221 14.812 1.00 48.75 79 THR A N 1
ATOM 641 C CA . THR A 1 79 ? -3.228 17.463 15.679 1.00 48.75 79 THR A CA 1
ATOM 642 C C . THR A 1 79 ? -3.093 16.701 17.003 1.00 48.75 79 THR A C 1
ATOM 644 O O . THR A 1 79 ? -4.019 16.020 17.433 1.00 48.75 79 THR A O 1
ATOM 647 N N . ASN A 1 80 ? -1.913 16.781 17.623 1.00 43.34 80 ASN A N 1
ATOM 648 C CA . ASN A 1 80 ? -1.675 16.445 19.029 1.00 43.34 80 ASN A CA 1
ATOM 649 C C . ASN A 1 80 ? -0.613 17.380 19.604 1.00 43.34 80 ASN A C 1
ATOM 651 O O . ASN A 1 80 ? 0.433 17.545 18.937 1.00 43.34 80 ASN A O 1
#

InterPro domains:
  IPR009069 Cysteine alpha-hairpin motif superfamily [SSF47072] (19-76)
  IPR027179 Cx9C motif-containing protein 4 [PF08991] (19-72)
  IPR027179 Cx9C motif-containing protein 4 [PTHR15590] (18-71)

Radius of gyration: 14.04 Å; Cα contacts (8 Å, |Δi|>4): 43; chains: 1; bounding box: 33×33×32 Å

Organism: NCBI:txid6188

Secondary structure (DSSP, 8-state):
--SHHHHHH------TTSTTHHHHHHHHHHHHHTTT-GGGGHHHHHHHHHHHHHTTTS--TTTTTHHHHHHHHHHHTT--

pLDDT: mean 70.59, std 17.11, range [38.84, 91.31]

Mean predicted aligned error: 10.53 Å

Sequence (80 aa):
MTDEFLFFFSDSTCSMDLPCKPLACKIQSCLIRNDFDVTRCTREITSLIECCQKFRHIKQPCCEGWDNYKHELDNQMKTN